Protein AF-T1IWD9-F1 (afdb_monomer)

Mean predicted aligned error: 17.25 Å

Structure (mmCIF, N/CA/C/O backbone):
data_AF-T1IWD9-F1
#
_entry.id   AF-T1IWD9-F1
#
loop_
_atom_site.group_PDB
_atom_site.id
_atom_site.type_symbol
_atom_site.label_atom_id
_atom_site.label_alt_id
_atom_site.label_comp_id
_atom_site.label_asym_id
_atom_site.label_entity_id
_atom_site.label_seq_id
_atom_site.pdbx_PDB_ins_code
_atom_site.Cartn_x
_atom_site.Cartn_y
_atom_site.Cartn_z
_atom_site.occupancy
_atom_site.B_iso_or_equiv
_atom_site.auth_seq_id
_atom_site.auth_comp_id
_atom_site.auth_asym_id
_atom_site.auth_atom_id
_atom_site.pdbx_PDB_model_num
ATOM 1 N N . MET A 1 1 ? 90.479 1.957 -19.830 1.00 49.50 1 MET A N 1
ATOM 2 C CA . MET A 1 1 ? 89.715 1.956 -18.562 1.00 49.50 1 MET A CA 1
ATOM 3 C C . MET A 1 1 ? 88.300 2.431 -18.876 1.00 49.50 1 MET A C 1
ATOM 5 O O . MET A 1 1 ? 88.097 3.625 -19.045 1.00 49.50 1 MET A O 1
ATOM 9 N N . GLN A 1 2 ? 87.346 1.517 -19.091 1.00 63.50 2 GLN A N 1
ATOM 10 C CA . GLN A 1 2 ? 85.947 1.894 -19.336 1.00 63.50 2 GLN A CA 1
ATOM 11 C C . GLN A 1 2 ? 85.398 2.549 -18.075 1.00 63.50 2 GLN A C 1
ATOM 13 O O . GLN A 1 2 ? 85.444 1.952 -17.004 1.00 63.50 2 GLN A O 1
ATOM 18 N N . ASN A 1 3 ? 84.941 3.795 -18.198 1.00 64.69 3 ASN A N 1
ATOM 19 C CA . ASN A 1 3 ? 84.412 4.559 -17.079 1.00 64.69 3 ASN A CA 1
ATOM 20 C C . ASN A 1 3 ? 83.161 3.838 -16.533 1.00 64.69 3 ASN A C 1
ATOM 22 O O . ASN A 1 3 ? 82.124 3.839 -17.205 1.00 64.69 3 ASN A O 1
ATOM 26 N N . PRO A 1 4 ? 83.222 3.230 -15.334 1.00 70.12 4 PRO A N 1
ATOM 27 C CA . PRO A 1 4 ? 82.123 2.427 -14.802 1.00 70.12 4 PRO A CA 1
ATOM 28 C C . PRO A 1 4 ? 80.861 3.263 -14.550 1.00 70.12 4 PRO A C 1
ATOM 30 O O . PRO A 1 4 ? 79.757 2.724 -14.550 1.00 70.12 4 PRO A O 1
ATOM 33 N N . GLN A 1 5 ? 80.997 4.585 -14.403 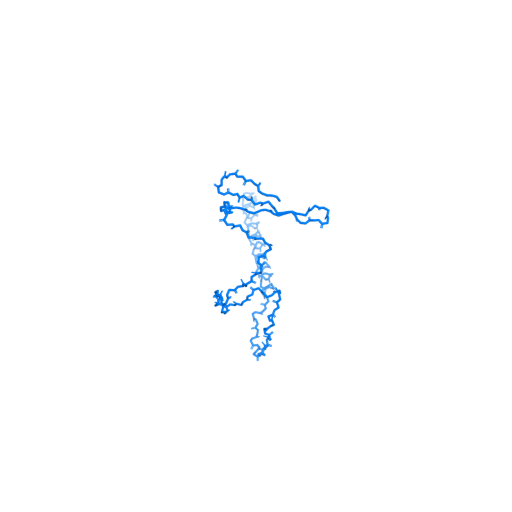1.00 73.19 5 GLN A N 1
ATOM 34 C CA . GLN A 1 5 ? 79.857 5.496 -14.288 1.00 73.19 5 GLN A CA 1
ATOM 35 C C . GLN A 1 5 ? 79.129 5.686 -15.623 1.00 73.19 5 GLN A C 1
ATOM 37 O O . GLN A 1 5 ? 77.910 5.849 -15.641 1.00 73.19 5 GLN A O 1
ATOM 42 N N . LEU A 1 6 ? 79.852 5.634 -16.747 1.00 69.31 6 LEU A N 1
ATOM 43 C CA . LEU A 1 6 ? 79.265 5.767 -18.080 1.00 69.31 6 LEU A CA 1
ATOM 44 C C . LEU A 1 6 ? 78.485 4.503 -18.468 1.00 69.31 6 LEU A C 1
ATOM 46 O O . LEU A 1 6 ? 77.379 4.605 -18.988 1.00 69.31 6 LEU A O 1
ATOM 50 N N . CYS A 1 7 ? 79.009 3.323 -18.120 1.00 67.19 7 CYS A N 1
ATOM 51 C CA . CYS A 1 7 ? 78.325 2.046 -18.343 1.00 67.19 7 CYS A CA 1
ATOM 52 C C . CYS A 1 7 ? 77.031 1.947 -17.515 1.00 67.19 7 CYS A C 1
ATOM 54 O O . CYS A 1 7 ? 75.976 1.622 -18.050 1.00 67.19 7 CYS A O 1
ATOM 56 N N . LYS A 1 8 ? 77.073 2.360 -16.237 1.00 75.06 8 LYS A N 1
ATOM 57 C CA . LYS A 1 8 ? 75.873 2.439 -15.386 1.00 75.06 8 LYS A CA 1
ATOM 58 C C . LYS A 1 8 ? 74.821 3.395 -15.948 1.00 75.06 8 LYS A C 1
ATOM 60 O O . LYS A 1 8 ? 73.645 3.054 -15.958 1.00 75.06 8 LYS A O 1
ATOM 65 N N . LYS A 1 9 ? 75.222 4.571 -16.444 1.00 75.94 9 LYS A N 1
ATOM 66 C CA . LYS A 1 9 ? 74.288 5.523 -17.073 1.00 75.94 9 LYS A CA 1
ATOM 67 C C . LYS A 1 9 ? 73.663 4.971 -18.357 1.00 75.94 9 LYS A C 1
ATOM 69 O O . LYS A 1 9 ? 72.470 5.167 -18.562 1.00 75.94 9 LYS A O 1
ATOM 74 N N . MET A 1 10 ? 74.439 4.272 -19.183 1.00 71.25 10 MET A N 1
ATOM 75 C CA . MET A 1 10 ? 73.952 3.633 -20.409 1.00 71.25 10 MET A CA 1
ATOM 76 C C . MET A 1 10 ? 72.966 2.501 -20.095 1.00 71.25 10 MET A C 1
ATOM 78 O O . MET A 1 10 ? 71.878 2.467 -20.656 1.00 71.25 10 MET A O 1
ATOM 82 N N . GLN A 1 11 ? 73.276 1.673 -19.099 1.00 70.88 11 GLN A N 1
ATOM 83 C CA . GLN A 1 11 ? 72.417 0.574 -18.660 1.00 70.88 11 GLN A CA 1
ATOM 84 C C . GLN A 1 11 ? 71.119 1.064 -17.992 1.00 70.88 11 GLN A C 1
ATOM 86 O O . GLN A 1 11 ? 70.057 0.475 -18.173 1.00 70.88 11 GLN A O 1
ATOM 91 N N . ILE A 1 12 ? 71.164 2.183 -17.258 1.00 73.69 12 ILE A N 1
ATOM 92 C CA . ILE A 1 12 ? 69.957 2.845 -16.732 1.00 73.69 12 ILE A CA 1
ATOM 93 C C . ILE A 1 12 ? 69.097 3.393 -17.878 1.00 73.69 12 ILE A C 1
ATOM 95 O O . ILE A 1 12 ? 67.874 3.275 -17.827 1.00 73.69 12 ILE A O 1
ATOM 99 N N . MET A 1 13 ? 69.718 3.972 -18.910 1.00 70.69 13 MET A N 1
ATOM 100 C CA . MET A 1 13 ? 68.999 4.493 -20.071 1.00 70.69 13 MET A CA 1
ATOM 101 C C . MET A 1 13 ? 68.313 3.368 -20.851 1.00 70.69 13 MET A C 1
ATOM 103 O O . MET A 1 13 ? 67.134 3.512 -21.150 1.00 70.69 13 MET A O 1
ATOM 107 N N . GLU A 1 14 ? 69.004 2.247 -21.088 1.00 77.50 14 GLU A N 1
ATOM 108 C CA . GLU A 1 14 ? 68.455 1.044 -21.736 1.00 77.50 14 GLU A CA 1
ATOM 109 C C . GLU A 1 14 ? 67.305 0.417 -20.941 1.00 77.50 14 GLU A C 1
ATOM 111 O O . GLU A 1 14 ? 66.266 0.084 -21.507 1.00 77.50 14 GLU A O 1
ATOM 116 N N . ASN A 1 15 ? 67.438 0.311 -19.616 1.00 75.31 15 ASN A N 1
ATOM 117 C CA . ASN A 1 15 ? 66.358 -0.187 -18.763 1.00 75.31 15 ASN A CA 1
ATOM 118 C C . ASN A 1 15 ? 65.142 0.751 -18.778 1.00 75.31 15 ASN A C 1
ATOM 120 O O . ASN A 1 15 ? 63.999 0.288 -18.753 1.00 75.31 15 ASN A O 1
ATOM 124 N N . LEU A 1 16 ? 65.363 2.067 -18.855 1.00 78.69 16 LEU A N 1
ATOM 125 C CA . LEU A 1 16 ? 64.286 3.050 -18.944 1.00 78.69 16 LEU A CA 1
ATOM 126 C C . LEU A 1 16 ? 63.572 2.990 -20.300 1.00 78.69 16 LEU A C 1
ATOM 128 O O . LEU A 1 16 ? 62.344 3.071 -20.337 1.00 78.69 16 LEU A O 1
ATOM 132 N N . THR A 1 17 ? 64.298 2.823 -21.409 1.00 81.12 17 THR A N 1
ATOM 133 C CA . THR A 1 17 ? 63.685 2.612 -22.731 1.00 81.12 17 THR A CA 1
ATOM 134 C C . THR A 1 17 ? 62.948 1.283 -22.806 1.00 81.12 17 THR A C 1
ATOM 136 O O . THR A 1 17 ? 61.839 1.248 -23.337 1.00 81.12 17 THR A O 1
ATOM 139 N N . LEU A 1 18 ? 63.499 0.215 -22.227 1.00 84.38 18 LEU A N 1
ATOM 140 C CA . LEU A 1 18 ? 62.851 -1.094 -22.203 1.00 84.38 18 LEU A CA 1
ATOM 141 C C . LEU A 1 18 ? 61.553 -1.071 -21.385 1.00 84.38 18 LEU A C 1
ATOM 143 O O . LEU A 1 18 ? 60.529 -1.566 -21.847 1.00 84.38 18 LEU A O 1
ATOM 147 N N . THR A 1 19 ? 61.562 -0.431 -20.214 1.00 82.38 19 THR A N 1
ATOM 148 C CA . THR A 1 19 ? 60.361 -0.297 -19.370 1.00 82.38 19 THR A CA 1
ATOM 149 C C . THR A 1 19 ? 59.272 0.497 -20.094 1.00 82.38 19 THR A C 1
ATOM 151 O O . THR A 1 19 ? 58.129 0.055 -20.167 1.00 82.38 19 THR A O 1
ATOM 154 N N . LYS A 1 20 ? 59.642 1.606 -20.749 1.00 85.25 20 LYS A N 1
ATOM 155 C CA . LYS A 1 20 ? 58.712 2.395 -21.571 1.00 85.25 20 LYS A CA 1
ATOM 156 C C . LYS A 1 20 ? 58.117 1.593 -22.731 1.00 85.25 20 LYS A C 1
ATOM 158 O O . LYS A 1 20 ? 56.934 1.744 -23.021 1.00 85.25 20 LYS A O 1
ATOM 163 N N . ALA A 1 21 ? 58.908 0.746 -23.391 1.00 83.06 21 ALA A N 1
ATOM 164 C CA . ALA A 1 21 ? 58.425 -0.103 -24.480 1.00 83.06 21 ALA A CA 1
ATOM 165 C C . ALA A 1 21 ? 57.443 -1.181 -23.987 1.00 83.06 21 ALA A C 1
ATOM 167 O O . ALA A 1 21 ? 56.423 -1.421 -24.631 1.00 83.06 21 ALA A O 1
ATOM 168 N N . ILE A 1 22 ? 57.713 -1.788 -22.827 1.00 87.50 22 ILE A N 1
ATOM 169 C CA . ILE A 1 22 ? 56.823 -2.777 -22.201 1.00 87.50 22 ILE A CA 1
ATOM 170 C C . ILE A 1 22 ? 55.494 -2.134 -21.788 1.00 87.50 22 ILE A C 1
ATOM 172 O O . ILE A 1 22 ? 54.433 -2.706 -22.043 1.00 87.50 22 ILE A O 1
ATOM 176 N N . ASP A 1 23 ? 55.532 -0.943 -21.192 1.00 86.56 23 ASP A N 1
ATOM 177 C CA . ASP A 1 23 ? 54.320 -0.241 -20.763 1.00 86.56 23 ASP A CA 1
ATOM 178 C C . ASP A 1 23 ? 53.468 0.208 -21.958 1.00 86.56 23 ASP A C 1
ATOM 180 O O . ASP A 1 23 ? 52.246 0.057 -21.930 1.00 86.56 23 ASP A O 1
ATOM 184 N N . MET A 1 24 ? 54.101 0.652 -23.050 1.00 81.69 24 MET A N 1
ATOM 185 C CA . MET A 1 24 ? 53.402 0.955 -24.304 1.00 81.69 24 MET A CA 1
ATOM 186 C C . MET A 1 24 ? 52.763 -0.292 -24.930 1.00 81.69 24 MET A C 1
ATOM 188 O O . MET A 1 24 ? 51.618 -0.223 -25.374 1.00 81.69 24 MET A O 1
ATOM 192 N N . ALA A 1 25 ? 53.452 -1.438 -24.924 1.00 83.25 25 ALA A N 1
ATOM 193 C CA . ALA A 1 25 ? 52.894 -2.700 -25.415 1.00 83.25 25 ALA A CA 1
ATOM 194 C C . ALA A 1 25 ? 51.736 -3.213 -24.538 1.00 83.25 25 ALA A C 1
ATOM 196 O O . ALA A 1 25 ? 50.763 -3.766 -25.046 1.00 83.25 25 ALA A O 1
ATOM 197 N N . ARG A 1 26 ? 51.789 -2.999 -23.215 1.00 85.88 26 ARG A N 1
ATOM 198 C CA . ARG A 1 26 ? 50.643 -3.273 -22.331 1.00 85.88 26 ARG A CA 1
ATOM 199 C C . ARG A 1 26 ? 49.467 -2.355 -22.623 1.00 85.88 26 ARG A C 1
ATOM 201 O O . ARG A 1 26 ? 48.338 -2.837 -22.641 1.00 85.88 26 ARG A O 1
ATOM 208 N N . GLN A 1 27 ? 49.711 -1.062 -22.839 1.00 83.62 27 GLN A N 1
ATOM 209 C CA . GLN A 1 27 ? 48.653 -0.110 -23.172 1.00 83.62 27 GLN A CA 1
ATOM 210 C C . GLN A 1 27 ? 48.000 -0.437 -24.513 1.00 83.62 27 GLN A C 1
ATOM 212 O O . GLN A 1 27 ? 46.776 -0.425 -24.595 1.00 83.62 27 GLN A O 1
ATOM 217 N N . SER A 1 28 ? 48.774 -0.786 -25.544 1.00 76.69 28 SER A N 1
ATOM 218 C CA . SER A 1 28 ? 48.207 -1.163 -26.842 1.00 76.69 28 SER A CA 1
ATOM 219 C C . SER A 1 28 ? 47.370 -2.442 -26.752 1.00 76.69 28 SER A C 1
ATOM 221 O O . SER A 1 28 ? 46.289 -2.501 -27.335 1.00 76.69 28 SER A O 1
ATOM 223 N N . GLU A 1 29 ? 47.800 -3.430 -25.963 1.00 81.38 29 GLU A N 1
ATOM 224 C CA . GLU A 1 29 ? 47.029 -4.656 -25.740 1.00 81.38 29 GLU A CA 1
ATOM 225 C C . GLU A 1 29 ? 45.774 -4.403 -24.886 1.00 81.38 29 GLU A C 1
ATOM 227 O O . GLU A 1 29 ? 44.724 -4.988 -25.145 1.00 81.38 29 GLU A O 1
ATOM 232 N N . GLN A 1 30 ? 45.833 -3.498 -23.899 1.00 79.06 30 GLN A N 1
ATOM 233 C CA . GLN A 1 30 ? 44.653 -3.057 -23.144 1.00 79.06 30 GLN A CA 1
ATOM 234 C C . GLN A 1 30 ? 43.646 -2.331 -24.036 1.00 79.06 30 GLN A C 1
ATOM 236 O O . GLN A 1 30 ? 42.458 -2.633 -23.963 1.00 79.06 30 GLN A O 1
ATOM 241 N N . VAL A 1 31 ? 44.104 -1.434 -24.912 1.00 74.81 31 VAL A N 1
ATOM 242 C CA . VAL A 1 31 ? 43.250 -0.744 -25.891 1.00 74.81 31 VAL A CA 1
ATOM 243 C C . VAL A 1 31 ? 42.640 -1.748 -26.871 1.00 74.81 31 VAL A C 1
ATOM 245 O O . VAL A 1 31 ? 41.438 -1.698 -27.117 1.00 74.81 31 VAL A O 1
ATOM 248 N N . ARG A 1 32 ? 43.417 -2.729 -27.352 1.00 72.75 32 ARG A N 1
ATOM 249 C CA . ARG A 1 32 ? 42.920 -3.816 -28.210 1.00 72.75 32 ARG A CA 1
ATOM 250 C C . ARG A 1 32 ? 41.870 -4.679 -27.503 1.00 72.75 32 ARG A C 1
ATOM 252 O O . ARG A 1 32 ? 40.881 -5.047 -28.127 1.00 72.75 32 ARG A O 1
ATOM 259 N N . ARG A 1 33 ? 42.049 -4.991 -26.214 1.00 72.38 33 ARG A N 1
ATOM 260 C CA . ARG A 1 33 ? 41.059 -5.734 -25.411 1.00 72.38 33 ARG A CA 1
ATOM 261 C C . ARG A 1 33 ? 39.800 -4.914 -25.133 1.00 72.38 33 ARG A C 1
ATOM 263 O O . ARG A 1 33 ? 38.714 -5.467 -25.228 1.00 72.38 33 ARG A O 1
ATOM 270 N N . GLN A 1 34 ? 39.928 -3.614 -24.864 1.00 70.25 34 GLN A N 1
ATOM 271 C CA . GLN A 1 34 ? 38.777 -2.712 -24.733 1.00 70.25 34 GLN A CA 1
ATOM 272 C C . GLN A 1 34 ? 38.015 -2.580 -26.060 1.00 70.25 34 GLN A C 1
ATOM 274 O O . GLN A 1 34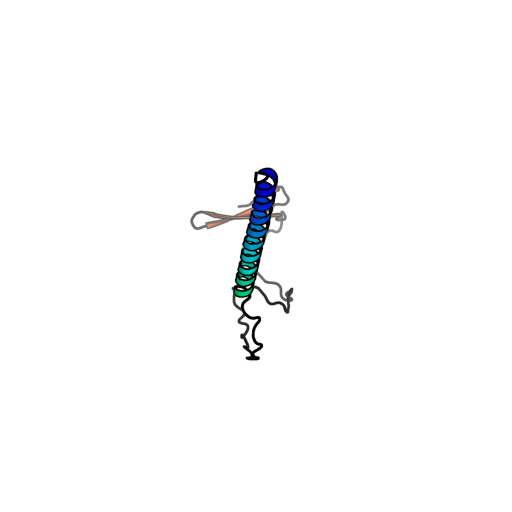 ? 36.794 -2.645 -26.065 1.00 70.25 34 GLN A O 1
ATOM 279 N N . GLN A 1 35 ? 38.708 -2.483 -27.200 1.00 63.69 35 GLN A N 1
ATOM 280 C CA . GLN A 1 35 ? 38.064 -2.475 -28.519 1.00 63.69 35 GLN A CA 1
ATOM 281 C C . GLN A 1 35 ? 37.455 -3.827 -28.911 1.00 63.69 35 GLN A C 1
ATOM 283 O O . GLN A 1 35 ? 36.491 -3.839 -29.664 1.00 63.69 35 GLN A O 1
ATOM 288 N N . ALA A 1 36 ? 37.976 -4.951 -28.410 1.00 61.16 36 ALA A N 1
ATOM 289 C CA . ALA A 1 36 ? 37.359 -6.264 -28.607 1.00 61.16 36 ALA A CA 1
ATOM 290 C C . ALA A 1 36 ? 36.064 -6.446 -27.790 1.00 61.16 36 ALA A C 1
ATOM 292 O O . ALA A 1 36 ? 35.222 -7.252 -28.179 1.00 61.16 36 ALA A O 1
ATOM 293 N N . ASP A 1 37 ? 35.904 -5.701 -26.691 1.00 59.28 37 ASP A N 1
ATOM 294 C CA . ASP A 1 37 ? 34.678 -5.657 -25.879 1.00 59.28 37 ASP A CA 1
ATOM 295 C C . ASP A 1 37 ? 33.676 -4.597 -26.383 1.00 59.28 37 ASP A C 1
ATOM 297 O O . ASP A 1 37 ? 32.472 -4.688 -26.138 1.00 59.28 37 ASP A O 1
ATOM 301 N N . LEU A 1 38 ? 34.136 -3.634 -27.198 1.00 55.97 38 LEU A N 1
ATOM 302 C CA . LEU A 1 38 ? 33.250 -2.886 -28.089 1.00 55.97 38 LEU A CA 1
ATOM 303 C C . LEU A 1 38 ? 32.762 -3.827 -29.195 1.00 55.97 38 LEU A C 1
ATOM 305 O O . LEU A 1 38 ? 33.307 -3.890 -30.298 1.00 55.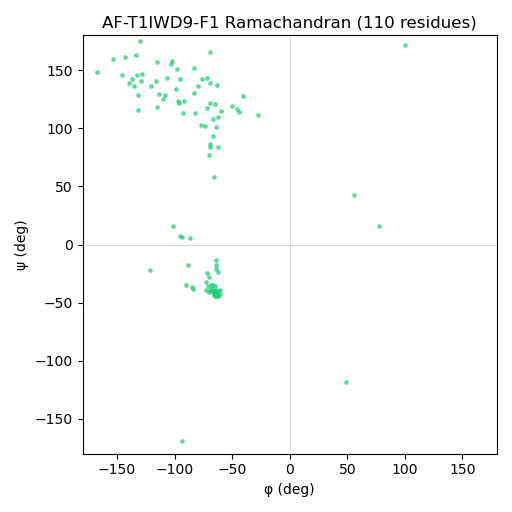97 38 LEU A O 1
ATOM 309 N N . LYS A 1 39 ? 31.674 -4.541 -28.894 1.00 55.06 39 LYS A N 1
ATOM 310 C CA . LYS A 1 39 ? 30.776 -5.122 -29.895 1.00 55.06 39 LYS A CA 1
ATOM 311 C C . LYS A 1 39 ? 30.608 -4.084 -31.014 1.00 55.06 39 LYS A C 1
ATOM 313 O O . LYS A 1 39 ? 30.317 -2.933 -30.678 1.00 55.06 39 LYS A O 1
ATOM 318 N N . PRO A 1 40 ? 30.822 -4.431 -32.301 1.00 51.62 40 PRO A N 1
ATOM 319 C CA . PRO A 1 40 ? 30.659 -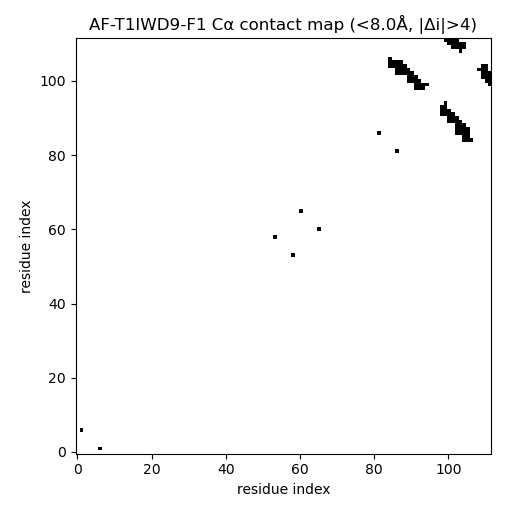3.471 -33.383 1.00 51.62 40 PRO A CA 1
ATOM 320 C C . PRO A 1 40 ? 29.299 -2.820 -33.190 1.00 51.62 40 PRO A C 1
ATOM 322 O O . PRO A 1 40 ? 28.289 -3.528 -33.112 1.00 51.62 40 PRO A O 1
ATOM 325 N N . HIS A 1 41 ? 29.303 -1.495 -32.997 1.00 45.66 41 HIS A N 1
ATOM 326 C CA . HIS A 1 41 ? 28.085 -0.704 -33.001 1.00 45.66 41 HIS A CA 1
ATOM 327 C C . HIS A 1 41 ? 27.309 -1.183 -34.210 1.00 45.66 41 HIS A C 1
ATOM 329 O O . HIS A 1 41 ? 27.834 -1.137 -35.321 1.00 45.66 41 HIS A O 1
ATOM 335 N N . SER A 1 42 ? 26.146 -1.762 -33.920 1.00 56.72 42 SER A N 1
ATOM 336 C CA . SER A 1 42 ? 25.241 -2.396 -34.863 1.00 56.72 42 SER A CA 1
ATOM 337 C C . SER A 1 42 ? 25.395 -1.776 -36.242 1.00 56.72 42 SER A C 1
ATOM 339 O O . SER A 1 42 ? 25.038 -0.613 -36.436 1.00 56.72 42 SER A O 1
ATOM 341 N N . GLU A 1 43 ? 25.930 -2.554 -37.183 1.00 47.00 43 GLU A N 1
ATOM 342 C CA . GLU A 1 43 ? 25.607 -2.378 -38.589 1.00 47.00 43 GLU A CA 1
ATOM 343 C C . GLU A 1 43 ? 24.090 -2.192 -38.622 1.00 47.00 43 GLU A C 1
ATOM 345 O O . GLU A 1 43 ? 23.352 -3.057 -38.139 1.00 47.00 43 GLU A O 1
ATOM 350 N N . ILE A 1 44 ? 23.637 -0.996 -39.014 1.00 51.53 44 ILE A N 1
ATOM 351 C CA . ILE A 1 44 ? 22.220 -0.636 -39.040 1.00 51.53 44 ILE A CA 1
ATOM 352 C C . ILE A 1 44 ? 21.600 -1.451 -40.173 1.00 51.53 44 ILE A C 1
ATOM 354 O O . ILE A 1 44 ? 21.354 -0.971 -41.276 1.00 51.53 44 ILE A O 1
ATOM 358 N N . ILE A 1 45 ? 21.369 -2.728 -39.906 1.00 50.25 45 ILE A N 1
ATOM 359 C CA . ILE A 1 45 ? 20.421 -3.528 -40.641 1.00 50.25 45 ILE A CA 1
ATOM 360 C C . ILE A 1 45 ? 19.071 -3.027 -40.142 1.00 50.25 45 ILE A C 1
ATOM 362 O O . ILE A 1 45 ? 18.641 -3.375 -39.041 1.00 50.25 45 ILE A O 1
ATOM 366 N N . LEU A 1 46 ? 18.407 -2.195 -40.950 1.00 54.84 46 LEU A N 1
ATOM 367 C CA . LEU A 1 46 ? 16.988 -1.849 -40.811 1.00 54.84 46 LEU A CA 1
ATOM 368 C C . LEU A 1 46 ? 16.124 -3.098 -41.056 1.00 54.84 46 LEU A C 1
ATOM 370 O O . LEU A 1 46 ? 15.265 -3.135 -41.930 1.00 54.84 46 LEU A O 1
ATOM 374 N N . THR A 1 47 ? 16.346 -4.152 -40.280 1.00 50.94 47 THR A N 1
ATOM 375 C CA . THR A 1 47 ? 15.275 -5.080 -39.965 1.00 50.94 47 THR A CA 1
ATOM 376 C C . THR A 1 47 ? 14.469 -4.356 -38.910 1.00 50.94 47 THR A C 1
ATOM 378 O O . THR A 1 47 ? 14.898 -4.219 -37.768 1.00 50.94 47 THR A O 1
A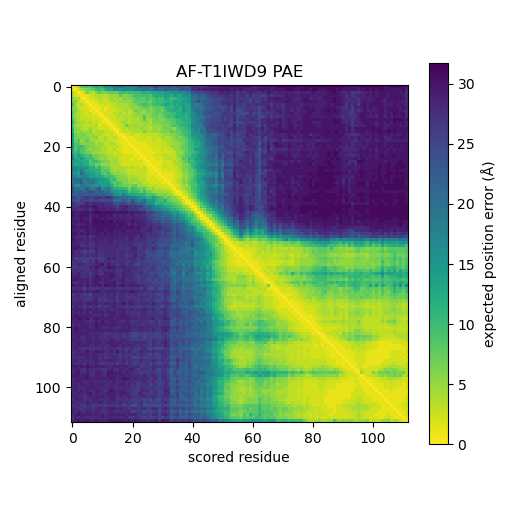TOM 381 N N . SER A 1 48 ? 13.328 -3.799 -39.308 1.00 56.69 48 SER A N 1
ATOM 382 C CA . SER A 1 48 ? 12.326 -3.339 -38.358 1.00 56.69 48 SER A CA 1
ATOM 383 C C . SER A 1 48 ? 11.852 -4.565 -37.581 1.00 56.69 48 SER A C 1
ATOM 385 O O . SER A 1 48 ? 10.873 -5.216 -37.948 1.00 56.69 48 SER A O 1
ATOM 387 N N . LYS A 1 49 ? 12.594 -4.939 -36.539 1.00 54.72 49 LYS A N 1
ATOM 388 C CA . LYS A 1 49 ? 12.122 -5.868 -35.533 1.00 54.72 49 LYS A CA 1
ATOM 389 C C . LYS A 1 49 ? 11.001 -5.115 -34.832 1.00 54.72 49 LYS A C 1
ATOM 391 O O . LYS A 1 49 ? 11.248 -4.294 -33.956 1.00 54.72 49 LYS A O 1
ATOM 396 N N . ILE A 1 50 ? 9.773 -5.317 -35.299 1.00 62.28 50 ILE A N 1
ATOM 397 C CA . ILE A 1 50 ? 8.596 -4.950 -34.524 1.00 62.28 50 ILE A CA 1
ATOM 398 C C . ILE A 1 50 ? 8.601 -5.946 -33.367 1.00 62.28 50 ILE A C 1
ATOM 400 O O . ILE A 1 50 ? 8.026 -7.028 -33.460 1.00 62.28 50 ILE A O 1
ATOM 404 N N . GLU A 1 51 ? 9.357 -5.641 -32.313 1.00 66.31 51 GLU A N 1
ATOM 405 C CA . GLU A 1 51 ? 9.143 -6.294 -31.033 1.00 66.31 51 GLU A CA 1
ATOM 406 C C . GLU A 1 51 ? 7.752 -5.863 -30.591 1.00 66.31 51 GLU A C 1
ATOM 408 O O . GLU A 1 51 ? 7.520 -4.718 -30.206 1.00 66.31 51 GLU A O 1
ATOM 413 N N . GLN A 1 52 ? 6.788 -6.759 -30.782 1.00 74.69 52 GLN A N 1
ATOM 414 C CA . GLN A 1 52 ? 5.437 -6.542 -30.313 1.00 74.69 52 GLN A CA 1
ATOM 415 C C . GLN A 1 52 ? 5.510 -6.368 -28.798 1.00 74.69 52 GLN A C 1
ATOM 417 O O . GLN A 1 52 ? 5.911 -7.285 -28.082 1.00 74.69 52 GLN A O 1
ATOM 422 N N . LEU A 1 53 ? 5.161 -5.175 -28.321 1.00 81.88 53 LEU A N 1
ATOM 423 C CA . LEU A 1 53 ? 5.142 -4.890 -26.897 1.00 81.88 53 LEU A CA 1
ATOM 424 C C . LEU A 1 53 ? 4.032 -5.724 -26.249 1.00 81.88 53 LEU A C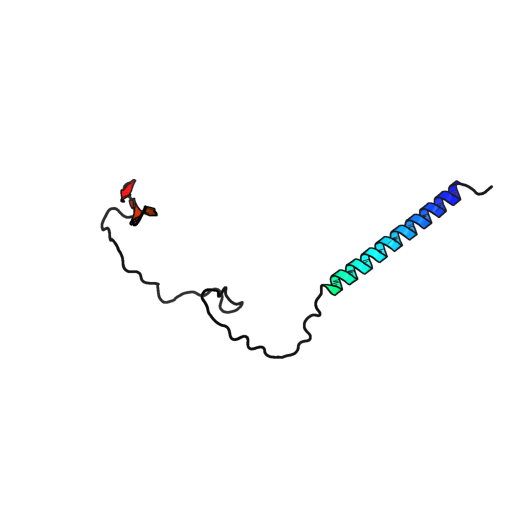 1
ATOM 426 O O . LEU A 1 53 ? 2.847 -5.464 -26.457 1.00 81.88 53 LEU A O 1
ATOM 430 N N . VAL A 1 54 ? 4.425 -6.740 -25.486 1.00 88.50 54 VAL A N 1
ATOM 431 C CA . VAL A 1 54 ? 3.507 -7.543 -24.677 1.00 88.50 54 VAL A CA 1
ATOM 432 C C . VAL A 1 54 ? 3.460 -6.934 -23.284 1.00 88.50 54 VAL A C 1
ATOM 434 O O . VAL A 1 54 ? 4.451 -6.953 -22.556 1.00 88.50 54 VAL A O 1
ATOM 437 N N . ILE A 1 55 ? 2.301 -6.393 -22.914 1.00 89.81 55 ILE A N 1
ATOM 438 C CA . ILE A 1 55 ? 2.053 -5.935 -21.547 1.00 89.81 55 ILE A CA 1
ATOM 439 C C . ILE A 1 55 ? 1.664 -7.154 -20.716 1.00 89.81 55 ILE A C 1
ATOM 441 O O . ILE A 1 55 ? 0.633 -7.780 -20.958 1.00 89.81 55 ILE A O 1
ATOM 445 N N . SER A 1 56 ? 2.527 -7.501 -19.772 1.00 93.44 56 SER A N 1
ATOM 446 C CA . SER A 1 56 ? 2.358 -8.598 -18.818 1.00 93.44 56 SER A CA 1
ATOM 447 C C . SER A 1 56 ? 2.622 -8.084 -17.403 1.00 93.44 56 SER A C 1
ATOM 449 O O . SER A 1 56 ? 3.041 -6.937 -17.244 1.00 93.44 56 SER A O 1
ATOM 451 N N . ASP A 1 57 ? 2.417 -8.920 -16.386 1.00 95.06 57 ASP A N 1
ATOM 452 C CA . ASP A 1 57 ? 2.699 -8.554 -14.990 1.00 95.06 57 ASP A CA 1
ATOM 453 C C . ASP A 1 57 ? 4.193 -8.257 -14.747 1.00 95.06 57 ASP A C 1
ATOM 455 O O . ASP A 1 57 ? 4.534 -7.485 -13.854 1.00 95.06 57 ASP A O 1
ATOM 459 N N . ASP A 1 58 ? 5.076 -8.796 -15.596 1.00 93.25 58 ASP A N 1
ATOM 460 C CA . ASP A 1 58 ? 6.525 -8.558 -15.563 1.00 93.25 58 ASP A CA 1
ATOM 461 C C . ASP A 1 58 ? 6.950 -7.298 -16.349 1.00 93.25 58 ASP A C 1
ATOM 463 O O . ASP A 1 58 ? 8.139 -7.025 -16.528 1.00 93.25 58 ASP A O 1
ATOM 467 N N . PHE A 1 59 ? 6.000 -6.511 -16.863 1.00 91.94 59 PHE A N 1
ATOM 468 C CA . PHE A 1 59 ? 6.302 -5.297 -17.618 1.00 91.94 59 PHE A CA 1
ATOM 469 C C . PHE A 1 59 ? 6.828 -4.175 -16.706 1.00 91.94 59 PHE A C 1
ATOM 471 O O . PHE A 1 59 ? 6.113 -3.657 -15.852 1.00 91.94 59 PHE A O 1
ATOM 478 N N . CYS A 1 60 ? 8.069 -3.735 -16.936 1.00 90.75 60 CYS A N 1
ATOM 479 C CA . CYS A 1 60 ? 8.729 -2.685 -16.145 1.00 90.75 60 CYS A CA 1
ATOM 480 C C . CYS A 1 60 ? 8.756 -1.290 -16.807 1.00 90.75 60 CYS A C 1
ATOM 482 O O . CYS A 1 60 ? 9.523 -0.431 -16.376 1.00 90.75 60 CYS A O 1
ATOM 484 N N . GLY A 1 61 ? 7.936 -1.040 -17.833 1.00 90.50 61 GLY A N 1
ATOM 485 C CA . GLY A 1 61 ? 7.844 0.269 -18.491 1.00 90.50 61 GLY A CA 1
ATOM 486 C C . GLY A 1 61 ? 8.608 0.389 -19.815 1.00 90.50 61 GLY A C 1
ATOM 487 O O . GLY A 1 61 ? 9.367 -0.492 -20.218 1.00 90.50 61 GLY A O 1
ATOM 488 N N . THR A 1 62 ? 8.383 1.513 -20.500 1.00 87.94 62 THR A N 1
ATOM 489 C CA . THR A 1 62 ? 9.080 1.926 -21.730 1.00 87.94 62 THR A CA 1
ATOM 490 C C . THR A 1 62 ? 9.509 3.391 -21.633 1.00 87.94 62 THR A C 1
ATOM 492 O O . THR A 1 62 ? 8.968 4.143 -20.824 1.00 87.94 62 THR A O 1
ATOM 495 N N . ASP A 1 63 ? 10.436 3.817 -22.496 1.00 87.88 63 ASP A N 1
ATOM 496 C CA . ASP A 1 63 ? 10.906 5.216 -22.583 1.00 87.88 63 ASP A CA 1
ATOM 497 C C . ASP A 1 63 ? 9.800 6.208 -23.011 1.00 87.88 63 ASP A C 1
ATOM 499 O O . ASP A 1 63 ? 9.881 7.413 -22.799 1.00 87.88 63 ASP A O 1
ATOM 503 N N . VAL A 1 64 ? 8.707 5.696 -23.580 1.00 89.50 64 VAL A N 1
ATOM 504 C CA . VAL A 1 64 ? 7.498 6.469 -23.882 1.00 89.50 64 VAL A CA 1
ATOM 505 C C . VAL A 1 64 ? 6.405 6.189 -22.856 1.00 89.50 64 VAL A C 1
ATOM 507 O O . VAL A 1 64 ? 6.364 5.109 -22.267 1.00 89.50 64 VAL A O 1
ATOM 510 N N . ASN A 1 65 ? 5.482 7.143 -22.692 1.00 83.94 65 ASN A N 1
ATOM 511 C CA . ASN A 1 65 ? 4.337 7.038 -21.783 1.00 83.94 65 ASN A CA 1
ATOM 512 C C . ASN A 1 65 ? 4.748 6.745 -20.331 1.00 83.94 65 ASN A C 1
ATOM 514 O O . ASN A 1 65 ? 4.126 5.931 -19.659 1.00 83.94 65 ASN A O 1
ATOM 518 N N . THR A 1 66 ? 5.797 7.407 -19.844 1.00 86.88 66 THR A N 1
ATOM 519 C CA . THR A 1 66 ? 6.192 7.350 -18.434 1.00 86.88 66 THR A CA 1
ATOM 520 C C . THR A 1 66 ? 6.420 8.777 -17.926 1.00 86.88 66 THR A C 1
ATOM 522 O O . THR A 1 66 ? 7.175 9.516 -18.558 1.00 86.88 66 THR A O 1
ATOM 525 N N . PRO A 1 67 ? 5.806 9.188 -16.798 1.00 89.75 67 PRO A N 1
ATOM 526 C CA . PRO A 1 67 ? 4.861 8.437 -15.960 1.00 89.75 67 PRO A CA 1
ATOM 527 C C . PRO A 1 67 ? 3.411 8.492 -16.483 1.00 89.75 67 PRO A C 1
ATOM 529 O O . PRO A 1 67 ? 2.995 9.481 -17.084 1.00 89.75 67 PRO A O 1
ATOM 532 N N . LEU A 1 68 ? 2.618 7.454 -16.199 1.00 92.56 68 LEU A N 1
ATOM 533 C CA . LEU A 1 68 ? 1.168 7.428 -16.444 1.00 92.56 68 LEU A CA 1
ATOM 534 C C . LEU A 1 68 ? 0.391 7.556 -15.133 1.00 92.56 68 LEU 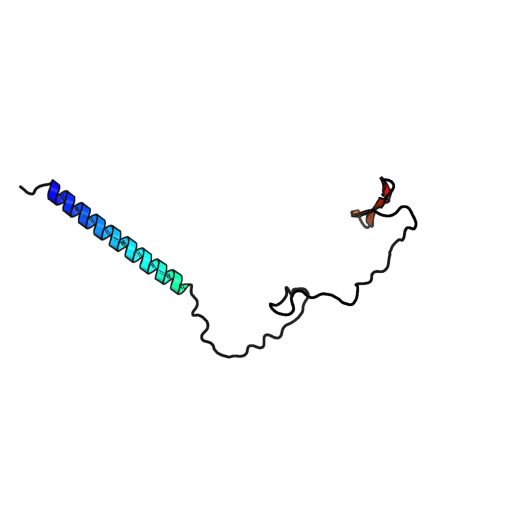A C 1
ATOM 536 O O . LEU A 1 68 ? 0.785 7.005 -14.108 1.00 92.56 68 LEU A O 1
ATOM 540 N N . GLY A 1 69 ? -0.730 8.275 -15.184 1.00 94.25 69 GLY A N 1
ATOM 541 C CA . GLY A 1 69 ? -1.731 8.290 -14.116 1.00 94.25 69 GLY A CA 1
ATOM 542 C C . GLY A 1 69 ? -2.843 7.263 -14.350 1.00 94.25 69 GLY A C 1
ATOM 543 O O . GLY A 1 69 ? -2.774 6.446 -15.264 1.00 94.25 69 GLY A O 1
ATOM 544 N N . GLY A 1 70 ? -3.906 7.353 -13.551 1.00 95.56 70 GLY A N 1
ATOM 545 C CA . GLY A 1 70 ? -5.148 6.604 -13.746 1.00 95.56 70 GLY A CA 1
ATOM 546 C C . GLY A 1 70 ? -6.353 7.520 -13.549 1.00 95.56 70 GLY A C 1
ATOM 547 O O . GLY A 1 70 ? -6.359 8.334 -12.628 1.00 95.56 70 GLY A O 1
ATOM 548 N N . SER A 1 71 ? -7.352 7.416 -14.426 1.00 97.06 71 SER A N 1
ATOM 549 C CA . SER A 1 71 ? -8.619 8.149 -14.291 1.00 97.06 71 SER A CA 1
ATOM 550 C C . SER A 1 71 ? -9.598 7.431 -13.367 1.00 97.06 71 SER A C 1
ATOM 552 O O . SER A 1 71 ? -10.290 8.075 -12.581 1.00 97.06 71 SER A O 1
ATOM 554 N N . ASP A 1 72 ? -9.633 6.101 -13.443 1.00 97.31 72 ASP A N 1
ATOM 555 C CA . ASP A 1 72 ? -10.564 5.277 -12.683 1.00 97.31 72 ASP A CA 1
ATOM 556 C C . ASP A 1 72 ? -9.905 4.751 -11.398 1.00 97.31 72 ASP A C 1
ATOM 558 O O . ASP A 1 72 ? -8.886 4.057 -11.467 1.00 97.31 72 ASP A O 1
ATOM 562 N N . PRO A 1 73 ? -10.464 5.045 -10.209 1.00 96.75 73 PRO A N 1
ATOM 563 C CA . PRO A 1 73 ? -9.922 4.542 -8.956 1.00 96.75 73 PRO A CA 1
ATOM 564 C C . PRO A 1 73 ? -10.181 3.039 -8.797 1.00 96.75 73 PRO A C 1
ATOM 566 O O . PRO A 1 73 ? -11.262 2.532 -9.116 1.00 96.75 73 PRO A O 1
ATOM 569 N N . VAL A 1 74 ? -9.215 2.332 -8.206 1.00 96.31 74 VAL A N 1
ATOM 570 C CA . VAL A 1 74 ? -9.382 0.927 -7.811 1.00 96.31 74 VAL A CA 1
ATOM 571 C C . VAL A 1 74 ? -10.378 0.849 -6.653 1.00 96.31 74 VAL A C 1
ATOM 573 O O . VAL A 1 74 ? -10.180 1.463 -5.604 1.00 96.31 74 VAL A O 1
ATOM 576 N N . ARG A 1 75 ? -11.466 0.096 -6.839 1.00 96.62 75 ARG A N 1
ATOM 577 C CA . ARG A 1 75 ? -12.508 -0.097 -5.821 1.00 96.62 75 ARG A CA 1
ATOM 578 C C . ARG A 1 75 ? -12.263 -1.373 -5.018 1.00 96.62 75 ARG A C 1
ATOM 580 O O . ARG A 1 75 ? -11.908 -2.399 -5.588 1.00 96.62 75 ARG A O 1
ATOM 587 N N . ALA A 1 76 ? -12.543 -1.322 -3.718 1.00 96.19 76 ALA A N 1
ATOM 588 C CA . ALA A 1 76 ? -12.534 -2.476 -2.822 1.00 96.19 76 ALA A CA 1
ATOM 589 C C . ALA A 1 76 ? -13.811 -2.500 -1.967 1.00 96.19 76 ALA A C 1
ATOM 591 O O . ALA A 1 76 ? -14.335 -1.446 -1.604 1.00 96.19 76 ALA A O 1
ATOM 592 N N . SER A 1 77 ? -14.311 -3.698 -1.647 1.00 96.50 77 SER A N 1
ATOM 593 C CA . SER A 1 77 ? -15.430 -3.864 -0.711 1.00 96.50 77 SER A CA 1
ATOM 594 C C . SER A 1 77 ? -14.908 -3.843 0.729 1.00 96.50 77 SER A C 1
ATOM 596 O O . SER A 1 77 ? -13.969 -4.586 1.025 1.00 96.50 77 SER A O 1
ATOM 598 N N . PRO A 1 78 ? -15.490 -3.045 1.642 1.00 93.81 78 PRO A N 1
ATOM 599 C CA . PRO A 1 78 ? -15.071 -3.050 3.038 1.00 93.81 78 PRO A CA 1
ATOM 600 C C . PRO A 1 78 ? -15.466 -4.367 3.718 1.00 93.81 78 PRO A C 1
ATOM 602 O O . PRO A 1 78 ? -16.573 -4.866 3.520 1.00 93.81 78 PRO A O 1
ATOM 605 N N . VAL A 1 79 ? -14.568 -4.911 4.545 1.00 90.06 79 VAL A N 1
ATOM 606 C CA . VAL A 1 79 ? -14.850 -6.082 5.401 1.00 90.06 79 VAL A CA 1
ATOM 607 C C . VAL A 1 79 ? -15.507 -5.651 6.715 1.00 90.06 79 VAL A C 1
ATOM 609 O O . VAL A 1 79 ? -16.396 -6.325 7.224 1.00 90.06 79 VAL A O 1
ATOM 612 N N . ILE A 1 80 ? -15.086 -4.507 7.257 1.00 90.12 80 ILE A N 1
ATOM 613 C CA . ILE A 1 80 ? -15.600 -3.919 8.494 1.00 90.12 80 ILE A CA 1
ATOM 614 C C . ILE A 1 80 ? -15.574 -2.392 8.384 1.00 90.12 80 ILE A C 1
ATOM 616 O O . ILE A 1 80 ? -14.687 -1.822 7.747 1.00 90.12 80 ILE A O 1
ATOM 620 N N . THR A 1 81 ? -16.546 -1.723 8.999 1.00 92.75 81 THR A N 1
ATOM 621 C CA . THR A 1 81 ? -16.660 -0.259 9.013 1.00 92.75 81 THR A CA 1
ATOM 622 C C . THR A 1 81 ? -16.847 0.247 10.435 1.00 92.75 81 THR A C 1
ATOM 624 O O . THR A 1 81 ? -17.610 -0.342 11.199 1.00 92.75 81 THR A O 1
ATOM 627 N N . PHE A 1 82 ? -16.215 1.373 10.763 1.00 91.00 82 PHE A N 1
ATOM 628 C CA . PHE A 1 82 ? -16.312 2.021 12.070 1.00 91.00 82 PHE A CA 1
ATOM 629 C C . PHE A 1 82 ? -16.856 3.438 11.910 1.00 91.00 82 PHE A C 1
ATOM 631 O O . PHE A 1 82 ? -16.429 4.167 11.020 1.00 91.00 82 PHE A O 1
ATOM 638 N N . GLN A 1 83 ? -17.788 3.830 12.780 1.00 93.12 83 GLN A N 1
ATOM 639 C CA . GLN A 1 83 ? -18.303 5.205 12.820 1.00 93.12 83 GLN A CA 1
ATOM 640 C C . GLN A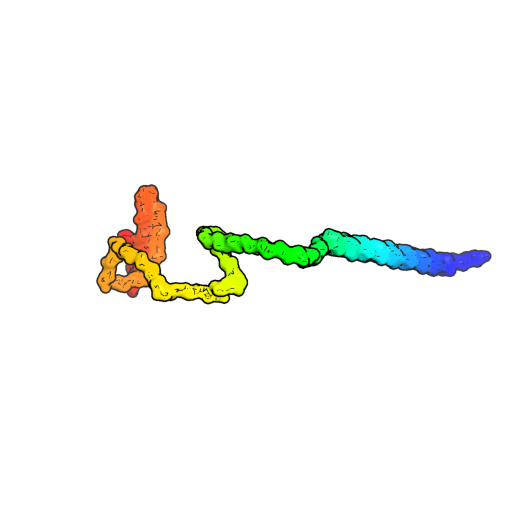 1 83 ? -17.486 6.100 13.768 1.00 93.12 83 GLN A C 1
ATOM 642 O O . GLN A 1 83 ? -17.318 7.285 13.502 1.00 93.12 83 GLN A O 1
ATOM 647 N N . SER A 1 84 ? -16.983 5.543 14.875 1.00 91.69 84 SER A N 1
ATOM 648 C CA . SER A 1 84 ? -16.137 6.213 15.871 1.00 91.69 84 SER A CA 1
ATOM 649 C C . SER A 1 84 ? -15.522 5.161 16.813 1.00 91.69 84 SER A C 1
ATOM 651 O O . SER A 1 84 ? -16.190 4.154 17.069 1.00 91.69 84 SER A O 1
ATOM 653 N N . PRO A 1 85 ? -14.306 5.363 17.361 1.00 93.38 85 PRO A N 1
ATOM 654 C CA . PRO A 1 85 ? -13.352 6.435 17.046 1.00 93.38 85 PRO A CA 1
ATOM 655 C C . PRO A 1 85 ? -12.740 6.290 15.642 1.00 93.38 85 PRO A C 1
ATOM 657 O O . PRO A 1 85 ? -12.856 5.241 15.011 1.00 93.38 85 PRO A O 1
ATOM 660 N N . LEU A 1 86 ? -12.089 7.349 15.143 1.00 96.25 86 LEU A N 1
ATOM 661 C CA . LEU A 1 86 ? -11.382 7.306 13.858 1.00 96.25 86 LEU A CA 1
ATOM 662 C C . LEU A 1 86 ? -10.238 6.289 13.924 1.00 96.25 86 LEU A C 1
ATOM 664 O O . LEU A 1 86 ? -9.494 6.254 14.907 1.00 96.25 86 LEU A O 1
ATOM 668 N N . LEU A 1 87 ? -10.078 5.495 12.867 1.00 96.19 87 LEU A N 1
ATOM 669 C CA . LEU A 1 87 ? -8.926 4.610 12.721 1.00 96.19 87 LEU A CA 1
ATOM 670 C C . LEU A 1 87 ? -7.713 5.409 12.235 1.00 96.19 87 LEU A C 1
ATOM 672 O O . LEU A 1 87 ? -7.835 6.241 11.338 1.00 96.19 87 LEU A O 1
ATOM 676 N N . THR A 1 88 ? -6.548 5.156 12.826 1.00 97.25 88 THR A N 1
ATOM 677 C CA . THR A 1 88 ? -5.310 5.915 12.578 1.00 97.25 88 THR A CA 1
ATOM 678 C C . THR A 1 88 ? -4.159 5.051 12.074 1.00 97.25 88 THR A C 1
ATOM 680 O O . THR A 1 88 ? -3.241 5.572 11.445 1.00 97.25 88 THR A O 1
ATOM 683 N N . SER A 1 89 ? -4.193 3.740 12.316 1.00 97.38 89 SER A N 1
ATOM 684 C CA . SER A 1 89 ? -3.181 2.799 11.833 1.00 97.38 89 SER A CA 1
ATOM 685 C C . SER A 1 89 ? -3.746 1.388 11.677 1.00 97.38 89 SER A C 1
ATOM 687 O O . SER A 1 89 ? -4.766 1.045 12.277 1.00 97.38 89 SER A O 1
ATOM 689 N N . VAL A 1 90 ? -3.076 0.568 10.866 1.00 96.81 90 VAL A N 1
ATOM 690 C CA . VAL A 1 90 ? -3.403 -0.846 10.661 1.00 96.81 90 VAL A CA 1
ATOM 691 C C . VAL A 1 90 ? -2.124 -1.678 10.583 1.00 96.81 90 VAL A C 1
ATOM 693 O O . VAL A 1 90 ? -1.151 -1.270 9.951 1.00 96.81 90 VAL A O 1
ATOM 696 N N . ALA A 1 91 ? -2.135 -2.852 11.206 1.00 97.44 91 ALA A N 1
ATOM 697 C CA . ALA A 1 91 ? -1.155 -3.913 10.998 1.00 97.44 91 ALA A CA 1
ATOM 698 C C . ALA A 1 91 ? -1.895 -5.250 10.907 1.00 97.44 91 ALA A C 1
ATOM 700 O O . ALA A 1 91 ? -2.866 -5.454 11.626 1.00 97.44 91 ALA A O 1
ATOM 701 N N . ALA A 1 92 ? -1.456 -6.166 10.049 1.00 96.88 92 ALA A N 1
ATOM 702 C CA . ALA A 1 92 ? -2.077 -7.480 9.916 1.00 96.88 92 ALA A CA 1
ATOM 703 C C . ALA A 1 92 ? -1.028 -8.586 10.018 1.00 96.88 92 ALA A C 1
ATOM 705 O O . ALA A 1 92 ? 0.114 -8.414 9.594 1.00 96.88 92 ALA A O 1
ATOM 706 N N . THR A 1 93 ? -1.423 -9.717 10.590 1.00 97.56 93 THR A N 1
ATOM 707 C CA . THR A 1 93 ? -0.592 -10.918 10.670 1.00 97.56 93 THR A CA 1
ATOM 708 C C . THR A 1 93 ? -1.442 -12.167 10.493 1.00 97.56 93 THR A C 1
ATOM 710 O O . THR A 1 93 ? -2.658 -12.133 10.684 1.00 97.56 93 THR A O 1
ATOM 713 N N . SER A 1 94 ? -0.797 -13.277 10.156 1.00 97.38 94 SER A N 1
ATOM 714 C CA . SER A 1 94 ? -1.431 -14.591 10.144 1.00 97.38 94 SER A CA 1
ATOM 715 C C . SER A 1 94 ? -1.083 -15.338 11.427 1.00 97.38 94 SER A C 1
ATOM 717 O O . SER A 1 94 ? 0.077 -15.382 11.834 1.00 97.38 94 SER A O 1
ATOM 719 N N . THR A 1 95 ? -2.080 -15.950 12.059 1.00 96.31 95 THR A N 1
ATOM 720 C CA . THR A 1 95 ? -1.901 -16.877 13.179 1.00 96.31 95 THR A CA 1
ATOM 721 C C . THR A 1 95 ? -2.720 -18.133 12.930 1.00 96.31 95 THR A C 1
ATOM 723 O O . THR A 1 95 ? -3.948 -18.079 12.863 1.00 96.31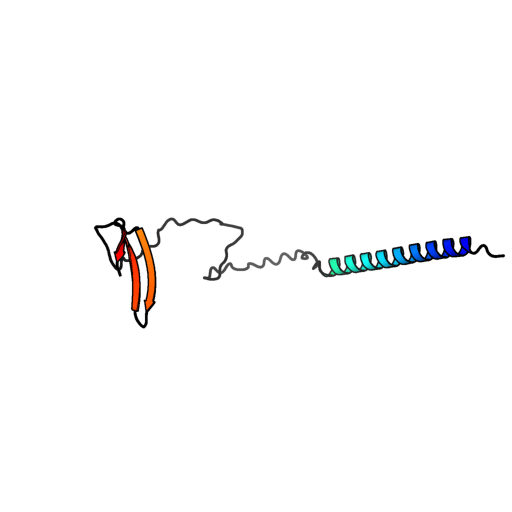 95 THR A O 1
ATOM 726 N N . HIS A 1 96 ? -2.029 -19.268 12.788 1.00 95.50 96 HIS A N 1
ATOM 727 C CA . HIS A 1 96 ? -2.630 -20.519 12.316 1.00 95.50 96 HIS A CA 1
ATOM 728 C C . HIS A 1 96 ? -3.450 -20.264 11.037 1.00 95.50 96 HIS A C 1
ATOM 730 O O . HIS A 1 96 ? -2.895 -19.770 10.056 1.00 95.50 96 HIS A O 1
ATOM 736 N N . ASP A 1 97 ? -4.759 -20.513 11.096 1.00 97.00 97 ASP A N 1
ATOM 737 C CA . ASP A 1 97 ? -5.699 -20.398 9.979 1.00 97.00 97 ASP A CA 1
ATOM 738 C C . ASP A 1 97 ? -6.428 -19.041 9.928 1.00 97.00 97 ASP A C 1
ATOM 740 O O . ASP A 1 97 ? -7.356 -18.858 9.141 1.00 97.00 97 ASP A O 1
ATOM 744 N N . PHE A 1 98 ? -6.040 -18.075 10.769 1.00 95.94 98 PHE A N 1
ATOM 745 C CA . PHE A 1 98 ? -6.694 -16.769 10.858 1.00 95.94 98 PHE A CA 1
ATOM 746 C C . PHE A 1 98 ? -5.764 -15.629 10.455 1.00 95.94 98 PHE A C 1
ATOM 748 O O . PHE A 1 98 ? -4.606 -15.570 10.864 1.00 95.94 98 PHE A O 1
ATOM 755 N N . THR A 1 99 ? -6.315 -14.652 9.736 1.00 95.88 99 THR A N 1
ATOM 756 C CA . THR A 1 99 ? -5.698 -13.329 9.590 1.00 95.88 99 THR A CA 1
ATOM 757 C C . THR A 1 99 ? -6.238 -12.413 10.683 1.00 95.88 99 THR A C 1
ATOM 759 O O . THR A 1 99 ? -7.447 -12.227 10.795 1.00 95.88 99 THR A O 1
ATOM 762 N N . VAL A 1 100 ? -5.347 -11.841 11.490 1.00 95.62 100 VAL A N 1
ATOM 763 C CA . VAL A 1 100 ? -5.680 -10.899 12.565 1.00 95.62 100 VAL A CA 1
ATOM 764 C C . VAL A 1 100 ? -5.218 -9.510 12.155 1.00 95.62 100 VAL A C 1
ATOM 766 O O . VAL A 1 100 ? -4.054 -9.331 11.792 1.00 95.62 100 VAL A O 1
ATOM 769 N N . ALA A 1 101 ? -6.119 -8.533 12.234 1.00 96.19 101 ALA A N 1
ATOM 770 C CA . ALA A 1 101 ? -5.830 -7.132 11.962 1.00 96.19 101 ALA A CA 1
ATOM 771 C C . ALA A 1 101 ? -5.885 -6.322 13.262 1.00 96.19 101 ALA A C 1
ATOM 773 O O . ALA A 1 101 ? -6.886 -6.324 13.968 1.00 96.19 101 ALA A O 1
ATOM 774 N N . PHE A 1 102 ? -4.811 -5.601 13.554 1.00 96.81 102 PHE A N 1
ATOM 775 C CA . PHE A 1 102 ? -4.717 -4.662 14.659 1.00 96.81 102 PHE A CA 1
ATOM 776 C C . PHE A 1 102 ? -4.983 -3.253 14.144 1.00 96.81 102 PHE A C 1
ATOM 778 O O . PHE A 1 102 ? -4.290 -2.791 13.234 1.00 96.81 102 PHE A O 1
ATOM 785 N N . LEU A 1 103 ? -5.968 -2.570 14.724 1.00 97.31 103 LEU A N 1
ATOM 786 C CA . LEU A 1 103 ? -6.378 -1.232 14.295 1.00 97.31 103 LEU A CA 1
ATOM 787 C C . LEU A 1 103 ? -6.102 -0.218 15.404 1.00 97.31 103 LEU A C 1
ATOM 789 O O . LEU A 1 103 ? -6.663 -0.318 16.497 1.00 97.31 103 LEU A O 1
ATOM 793 N N . GLY A 1 104 ? -5.243 0.760 15.125 1.00 98.00 104 GLY A N 1
ATOM 794 C CA . GLY A 1 104 ? -5.029 1.904 16.003 1.00 98.00 104 GLY A CA 1
ATOM 795 C C . GLY A 1 104 ? -6.180 2.894 15.888 1.00 98.00 104 GLY A C 1
ATOM 796 O O . GLY A 1 104 ? -6.714 3.122 14.802 1.00 98.00 104 GLY A O 1
ATOM 797 N N . THR A 1 105 ? -6.563 3.487 17.013 1.00 97.94 105 THR A N 1
ATOM 798 C CA . THR A 1 105 ? -7.658 4.459 17.087 1.00 97.94 105 THR A CA 1
ATOM 799 C C . THR A 1 105 ? -7.156 5.839 17.497 1.00 97.94 105 THR A C 1
ATOM 801 O O . THR A 1 105 ? -6.126 5.981 18.162 1.00 97.94 105 THR A O 1
ATOM 804 N N . SER A 1 106 ? -7.917 6.881 17.164 1.00 97.75 106 SER A N 1
ATOM 805 C CA . SER A 1 106 ? -7.623 8.267 17.551 1.00 97.75 106 SER A CA 1
ATOM 806 C C . SER A 1 106 ? -7.665 8.513 19.062 1.00 97.75 106 SER A C 1
ATOM 808 O O . SER A 1 106 ? -7.203 9.550 19.524 1.00 97.75 106 SER A O 1
ATOM 810 N N . THR A 1 107 ? -8.212 7.579 19.841 1.00 97.25 107 THR A N 1
ATOM 811 C CA . THR A 1 107 ? -8.253 7.640 21.309 1.00 97.25 107 THR A CA 1
ATOM 812 C C . THR A 1 107 ? -7.078 6.911 21.963 1.00 97.25 107 THR A C 1
ATOM 814 O O . THR A 1 107 ? -7.075 6.742 23.179 1.00 97.25 107 THR A O 1
ATOM 817 N N . GLY A 1 108 ? -6.099 6.436 21.186 1.00 97.00 108 GLY A N 1
ATOM 818 C CA . GLY A 1 108 ? -4.927 5.726 21.706 1.00 97.00 108 GLY A CA 1
ATOM 819 C C . GLY A 1 108 ? -5.187 4.267 22.097 1.00 97.00 108 GLY A C 1
ATOM 820 O O . GLY A 1 108 ? -4.376 3.678 22.804 1.00 97.00 108 GLY A O 1
ATOM 821 N N . HIS A 1 109 ? -6.302 3.680 21.652 1.00 96.94 109 HIS A N 1
ATOM 822 C CA . HIS A 1 109 ? -6.645 2.274 21.892 1.00 96.94 109 HIS A CA 1
ATOM 823 C C . HIS A 1 109 ? -6.377 1.412 20.651 1.00 96.94 109 HIS A C 1
ATOM 825 O O . HIS A 1 109 ? -6.363 1.924 19.527 1.00 96.94 109 HIS A O 1
ATOM 831 N N . LEU A 1 110 ? -6.211 0.104 20.863 1.00 96.69 110 LEU A N 1
ATOM 832 C CA . LEU A 1 110 ? -5.989 -0.893 19.815 1.00 96.69 110 LEU A CA 1
ATOM 833 C C . LEU A 1 110 ? -7.180 -1.860 19.733 1.00 96.69 110 LEU A C 1
ATOM 835 O O . LEU A 1 110 ? -7.581 -2.423 20.751 1.00 96.69 110 LEU A O 1
ATOM 839 N N . LEU A 1 111 ? -7.718 -2.068 18.532 1.00 94.06 111 LEU A N 1
ATOM 840 C CA . LEU A 1 111 ? -8.720 -3.100 18.238 1.00 94.06 111 LEU A CA 1
ATOM 841 C C . LEU A 1 111 ? -8.035 -4.335 17.632 1.00 94.06 111 LEU A C 1
ATOM 843 O O . LEU A 1 111 ? -6.994 -4.191 16.990 1.00 94.06 111 LEU A O 1
ATOM 847 N N . LYS A 1 112 ? -8.614 -5.521 17.840 1.00 86.50 112 LYS A N 1
ATOM 848 C CA . LYS A 1 112 ? -8.137 -6.832 17.370 1.00 86.50 112 LYS A CA 1
ATOM 849 C C . LYS A 1 112 ? -9.299 -7.610 16.762 1.00 86.50 112 LYS A C 1
ATOM 851 O O . LYS A 1 112 ? -10.390 -7.549 17.374 1.00 86.50 112 LYS A O 1
#

Radius of gyration: 36.82 Å; Cα contacts (8 Å, |Δi|>4): 51; chains: 1; bounding box: 108×29×63 Å

Organism: Strigamia maritima (NCBI:txid126957)

InterPro domains:
  IPR001627 Sema domain [PF01403] (51-112)
  IPR001627 Sema domain [PS51004] (1-112)
  IPR015943 WD40/YVTN repeat-like-containing domain superfamily [G3DSA:2.130.10.10] (15-112)
  IPR031148 Plexin family [PTHR22625] (20-112)
  IPR036352 Sema domain superfamily [SSF101912] (21-112)

Foldseek 3Di:
DPDVVVVVVVVVVVVVVVVVVVVVVVVVVVVVVVVVVPPPPDPPPPPPPPPPDDDDPPDPDDPPCPPDDDPDDDDDDDPDDDPDDDWDDWDWDDDDPDIDIWTAGPVRDIDD

pLDDT: mean 82.45, std 15.04, range [45.66, 98.0]

Solvent-accessible surface area (backbone atoms only — not comparable to full-atom values): 7515 Å² total; per-residue (Å²): 132,83,56,67,69,57,54,50,52,51,53,52,50,52,52,51,51,49,51,53,50,51,53,50,54,51,50,53,51,49,52,52,51,53,53,67,67,50,63,76,77,70,78,83,69,85,67,82,75,76,75,76,86,74,88,52,95,85,56,87,80,58,97,61,83,69,88,73,87,76,92,75,79,90,83,79,84,80,92,76,88,77,95,68,69,54,75,73,45,76,51,74,49,76,55,93,97,40,80,49,52,38,34,33,31,73,83,79,48,77,46,114

Secondary structure (DSSP, 8-state):
---HHHHHHHHHHHHHHHHHHHHHHHHHHHHHHHHHHS------------------TT----SSS-S---SSPPP---S---SSSPEEEEEEEEETTEEEEEEEETTS-EE-

Sequence (112 aa):
MQNPQLCKKMQIMENLTLTKAIDMARQSEQVRRQQADLKPHSEIILTSKIEQLVISDDFCGTDVNTPLGGSDPVRASPVITFQSPLLTSVAATSTHDFTVAFLGTSTGHLLK